Protein AF-A0A7J5BS34-F1 (afdb_monomer_lite)

pLDDT: mean 83.41, std 18.64, range [44.75, 98.75]

Structure (mmCIF, N/CA/C/O backbone):
data_AF-A0A7J5BS34-F1
#
_entry.id   AF-A0A7J5BS34-F1
#
loop_
_atom_site.group_PDB
_atom_site.id
_atom_site.type_symbol
_atom_site.label_atom_id
_atom_site.label_alt_id
_atom_site.label_comp_id
_atom_site.label_asym_id
_atom_site.label_entity_id
_atom_site.label_seq_id
_atom_site.pdbx_PDB_ins_code
_atom_site.Cartn_x
_atom_site.Cartn_y
_atom_site.Cartn_z
_atom_site.occupancy
_atom_site.B_iso_or_equiv
_atom_site.auth_seq_id
_atom_site.auth_comp_id
_atom_site.auth_asym_id
_atom_site.auth_atom_id
_atom_site.pdbx_PDB_model_num
ATOM 1 N N . MET A 1 1 ? -22.252 -8.133 5.243 1.00 53.19 1 MET A N 1
ATOM 2 C CA . MET A 1 1 ? -22.410 -8.150 3.766 1.00 53.19 1 MET A CA 1
ATOM 3 C C . MET A 1 1 ? -21.042 -8.451 3.176 1.00 53.19 1 MET A C 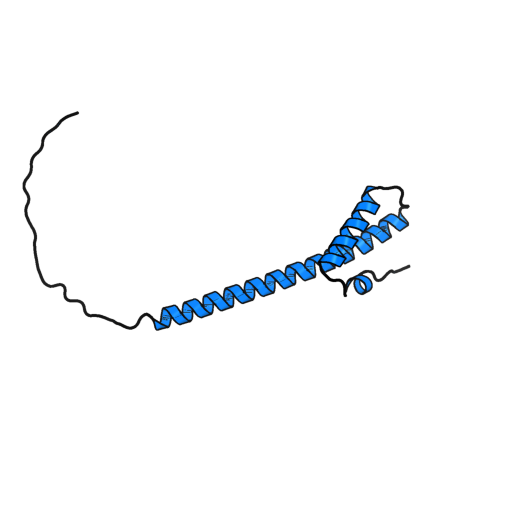1
ATOM 5 O O . MET A 1 1 ? -20.072 -8.056 3.802 1.00 53.19 1 MET A O 1
ATOM 9 N N . ALA A 1 2 ? -20.936 -9.161 2.050 1.00 66.31 2 ALA A N 1
ATOM 10 C CA . ALA A 1 2 ? -19.634 -9.384 1.418 1.00 66.31 2 ALA A CA 1
ATOM 11 C C . ALA A 1 2 ? -19.238 -8.116 0.650 1.00 66.31 2 ALA A C 1
ATOM 13 O O . ALA A 1 2 ? -19.825 -7.832 -0.393 1.00 66.31 2 ALA A O 1
ATOM 14 N N . HIS A 1 3 ? -18.312 -7.334 1.201 1.00 84.31 3 HIS A N 1
ATOM 15 C CA . HIS A 1 3 ? -17.683 -6.238 0.473 1.00 84.31 3 HIS A CA 1
ATOM 16 C C . HIS A 1 3 ? -16.558 -6.809 -0.386 1.00 84.31 3 HIS A C 1
ATOM 18 O O . HIS A 1 3 ? -15.720 -7.570 0.094 1.00 84.31 3 HIS A O 1
ATOM 24 N N . ASP A 1 4 ? -16.550 -6.458 -1.668 1.00 92.88 4 ASP A N 1
ATOM 25 C CA . ASP A 1 4 ? -15.501 -6.876 -2.593 1.00 92.88 4 ASP A CA 1
ATOM 26 C C . ASP A 1 4 ? -14.401 -5.812 -2.643 1.00 92.88 4 ASP A C 1
ATOM 28 O O . ASP A 1 4 ? -14.232 -5.080 -3.622 1.00 92.88 4 ASP A O 1
ATOM 32 N N . TYR A 1 5 ? -13.650 -5.710 -1.544 1.00 95.62 5 TYR A N 1
ATOM 33 C CA . TYR A 1 5 ? -12.555 -4.748 -1.433 1.00 95.62 5 TYR A CA 1
ATOM 34 C C . TYR A 1 5 ? -11.474 -4.972 -2.493 1.00 95.62 5 TYR A C 1
ATOM 36 O O . TYR A 1 5 ? -10.793 -4.023 -2.870 1.00 95.62 5 TYR A O 1
ATOM 44 N N . ALA A 1 6 ? -11.326 -6.196 -3.010 1.00 93.56 6 ALA A N 1
ATOM 45 C CA . ALA A 1 6 ? -10.367 -6.497 -4.065 1.00 93.56 6 ALA A CA 1
ATOM 46 C C . ALA A 1 6 ? -10.703 -5.755 -5.367 1.00 93.56 6 ALA A C 1
ATOM 48 O O . ALA A 1 6 ? -9.798 -5.211 -6.000 1.00 93.56 6 ALA A O 1
ATOM 49 N N . GLN A 1 7 ? -11.984 -5.685 -5.753 1.00 95.00 7 GLN A N 1
ATOM 50 C CA . GLN A 1 7 ? -12.408 -4.893 -6.915 1.00 95.00 7 GLN A CA 1
ATOM 51 C C . GLN A 1 7 ? -12.261 -3.390 -6.671 1.00 95.00 7 GLN A C 1
ATOM 53 O O . GLN A 1 7 ? -11.809 -2.671 -7.557 1.00 95.00 7 GLN A O 1
ATOM 58 N N . GLU A 1 8 ? -12.583 -2.911 -5.468 1.00 95.12 8 GLU A N 1
ATOM 59 C CA . GLU A 1 8 ? -12.485 -1.485 -5.131 1.00 95.12 8 GLU A CA 1
ATOM 60 C C . GLU A 1 8 ? -11.046 -0.951 -5.207 1.00 95.12 8 GLU A C 1
ATOM 62 O O . GLU A 1 8 ? -10.824 0.193 -5.609 1.00 95.12 8 GLU A O 1
ATOM 67 N N . VAL A 1 9 ? -10.056 -1.771 -4.837 1.00 97.25 9 VAL A N 1
ATOM 68 C CA . VAL A 1 9 ? -8.642 -1.360 -4.813 1.00 97.25 9 VAL A CA 1
ATOM 69 C C . VAL A 1 9 ? -7.885 -1.678 -6.106 1.00 97.25 9 VAL A C 1
ATOM 71 O O . VAL A 1 9 ? -6.755 -1.211 -6.279 1.00 97.25 9 VAL A O 1
ATOM 74 N N . ALA A 1 10 ? -8.480 -2.457 -7.018 1.00 95.50 10 ALA A N 1
ATOM 75 C CA . ALA A 1 10 ? -7.819 -2.981 -8.216 1.00 95.50 10 ALA A CA 1
ATOM 76 C C . ALA A 1 10 ? -7.244 -1.884 -9.125 1.00 95.50 10 ALA A C 1
ATOM 78 O O . ALA A 1 10 ? -6.177 -2.067 -9.713 1.00 95.50 10 ALA A O 1
ATOM 79 N N . ASP A 1 11 ? -7.905 -0.729 -9.192 1.00 95.50 11 ASP A N 1
ATOM 80 C CA . ASP A 1 11 ? -7.519 0.378 -10.071 1.00 95.50 11 ASP A CA 1
ATOM 81 C C . ASP A 1 11 ? -6.662 1.447 -9.373 1.00 95.50 11 ASP A C 1
ATOM 83 O O . ASP A 1 11 ? -6.245 2.425 -9.997 1.00 95.50 11 ASP A O 1
ATOM 87 N N . LEU A 1 12 ? -6.334 1.270 -8.087 1.00 98.00 12 LEU A N 1
ATOM 88 C CA . LEU A 1 12 ? -5.546 2.254 -7.343 1.00 98.00 12 LEU A CA 1
ATOM 89 C C . LEU A 1 12 ? -4.082 2.285 -7.802 1.00 98.00 12 LEU A C 1
ATOM 91 O O . LEU A 1 12 ? -3.469 1.244 -8.090 1.00 98.00 12 LEU A O 1
ATOM 95 N N . SER A 1 13 ? -3.502 3.491 -7.812 1.00 98.31 13 SER A N 1
ATOM 96 C CA . SER A 1 13 ? -2.050 3.672 -7.901 1.00 98.31 13 SER A CA 1
ATOM 97 C C . SER A 1 13 ? -1.374 3.184 -6.618 1.00 98.31 13 SER A C 1
ATOM 99 O O . SER A 1 13 ? -2.021 3.039 -5.578 1.00 98.31 13 SER A O 1
ATOM 101 N N . TYR A 1 14 ? -0.064 2.947 -6.681 1.00 98.19 14 TYR A N 1
ATOM 102 C CA . TYR A 1 14 ? 0.709 2.542 -5.509 1.00 98.19 14 TYR A CA 1
ATOM 103 C C . TYR A 1 14 ? 0.619 3.572 -4.374 1.00 98.19 14 TYR A C 1
ATOM 105 O O . TYR A 1 14 ? 0.370 3.203 -3.230 1.00 98.19 14 TYR A O 1
ATOM 113 N N . GLU A 1 15 ? 0.783 4.863 -4.678 1.00 98.50 15 GLU A N 1
ATOM 114 C CA . GLU A 1 15 ? 0.753 5.927 -3.671 1.00 98.50 15 GLU A CA 1
ATOM 115 C C . GLU A 1 15 ? -0.619 6.015 -3.008 1.00 98.50 15 GLU A C 1
ATOM 117 O O . GLU A 1 15 ? -0.712 6.036 -1.784 1.00 98.50 15 GLU A O 1
ATOM 122 N N . THR A 1 16 ? -1.690 5.985 -3.806 1.00 98.50 16 THR A N 1
ATOM 123 C CA . THR A 1 16 ? -3.054 6.022 -3.275 1.00 98.50 16 THR A CA 1
ATOM 124 C C . THR A 1 16 ? -3.373 4.785 -2.436 1.00 98.50 16 THR A C 1
ATOM 126 O O . THR A 1 16 ? -3.949 4.925 -1.359 1.00 98.50 16 THR A O 1
ATOM 129 N N . ALA A 1 17 ? -2.987 3.586 -2.884 1.00 98.44 17 ALA A N 1
ATOM 130 C CA . ALA A 1 17 ? -3.196 2.359 -2.118 1.00 98.44 17 ALA A CA 1
ATOM 131 C C . ALA A 1 17 ? -2.435 2.391 -0.781 1.00 98.44 17 ALA A C 1
ATOM 133 O O . ALA A 1 17 ? -3.002 2.063 0.261 1.00 98.44 17 ALA A O 1
ATOM 134 N N . ARG A 1 18 ? -1.181 2.858 -0.790 1.00 98.62 18 ARG A N 1
ATOM 135 C CA . ARG A 1 18 ? -0.353 3.003 0.414 1.00 98.62 18 ARG A CA 1
ATOM 136 C C . ARG A 1 18 ? -0.945 4.009 1.401 1.00 98.62 18 ARG A C 1
ATOM 138 O O . ARG A 1 18 ? -0.973 3.736 2.597 1.00 98.62 18 ARG A O 1
ATOM 145 N N . ASP A 1 19 ? -1.402 5.160 0.918 1.00 98.75 19 ASP A N 1
ATOM 146 C CA . ASP A 1 19 ? -1.947 6.209 1.782 1.00 98.75 19 ASP A CA 1
ATOM 147 C C . ASP A 1 19 ? -3.270 5.757 2.429 1.00 98.75 19 ASP A C 1
ATOM 149 O O . ASP A 1 19 ? -3.453 5.917 3.636 1.00 98.75 19 ASP A O 1
ATOM 153 N N . GLN A 1 20 ? -4.145 5.083 1.672 1.00 98.50 20 GLN A N 1
ATOM 154 C CA . GLN A 1 20 ? -5.361 4.469 2.223 1.00 98.50 20 GLN A CA 1
ATOM 155 C C . GLN A 1 20 ? -5.057 3.331 3.210 1.00 98.50 20 GLN A C 1
ATOM 157 O O . GLN A 1 20 ? -5.773 3.159 4.200 1.00 98.50 20 GLN A O 1
ATOM 162 N N . LEU A 1 21 ? -4.002 2.545 2.964 1.00 98.56 21 LEU A N 1
ATOM 163 C CA . LEU A 1 21 ? -3.562 1.501 3.891 1.00 98.56 21 LEU A CA 1
ATOM 164 C C . LEU A 1 21 ? -3.106 2.119 5.214 1.00 98.56 21 LEU A C 1
ATOM 166 O O . LEU A 1 21 ? -3.522 1.663 6.275 1.00 98.56 21 LEU A O 1
ATOM 170 N N . ALA A 1 22 ? -2.309 3.188 5.155 1.00 98.56 22 ALA A N 1
ATOM 171 C CA . ALA A 1 22 ? -1.856 3.909 6.339 1.00 98.56 22 ALA A CA 1
ATOM 172 C C . ALA A 1 22 ? -3.032 4.482 7.147 1.00 98.56 22 ALA A C 1
ATOM 174 O O . ALA A 1 22 ? -3.042 4.377 8.371 1.00 98.56 22 ALA A O 1
ATOM 175 N N . GLU A 1 23 ? -4.051 5.031 6.480 1.00 98.25 23 GLU A N 1
ATOM 176 C CA . GLU A 1 23 ? -5.279 5.490 7.140 1.00 98.25 23 GLU A CA 1
ATOM 177 C C . GLU A 1 23 ? -6.037 4.336 7.816 1.00 98.25 23 GLU A C 1
ATOM 179 O O . GLU A 1 23 ? -6.474 4.457 8.961 1.00 98.25 23 GLU A O 1
ATOM 184 N N . THR A 1 24 ? -6.157 3.197 7.131 1.00 97.69 24 THR A N 1
ATOM 185 C CA . THR A 1 24 ? -6.838 2.001 7.651 1.00 97.69 24 THR A CA 1
ATOM 186 C C . THR A 1 24 ? -6.135 1.457 8.895 1.00 97.69 24 THR A C 1
ATOM 188 O O . THR A 1 24 ? -6.786 1.194 9.906 1.00 97.69 24 THR A O 1
ATOM 191 N N . VAL A 1 25 ? -4.803 1.357 8.856 1.00 98.00 25 VAL A N 1
ATOM 192 C CA . VAL A 1 25 ? -3.981 0.953 10.007 1.00 98.00 25 VAL A CA 1
ATOM 193 C C . VAL A 1 25 ? -4.143 1.939 11.158 1.00 98.00 25 VAL A C 1
ATOM 195 O O . VAL A 1 25 ? -4.405 1.522 12.280 1.00 98.00 25 VAL A O 1
ATOM 198 N N . ASN A 1 26 ? -4.086 3.242 10.884 1.00 98.06 26 ASN A N 1
ATOM 199 C CA . ASN A 1 26 ? -4.252 4.265 11.914 1.00 98.06 26 ASN A CA 1
ATOM 200 C C . ASN A 1 26 ? -5.618 4.144 12.619 1.00 98.06 26 ASN A C 1
ATOM 202 O O . ASN A 1 26 ? -5.697 4.208 13.844 1.00 98.06 26 ASN A O 1
ATOM 206 N N . ARG A 1 27 ? -6.698 3.884 11.869 1.00 96.50 27 ARG A N 1
ATOM 207 C CA . ARG A 1 27 ? -8.033 3.637 12.445 1.00 96.50 27 ARG A CA 1
ATOM 208 C C . ARG A 1 27 ? -8.076 2.383 13.321 1.00 96.50 27 ARG A C 1
ATOM 210 O O . ARG A 1 27 ? -8.717 2.414 14.367 1.00 96.50 27 ARG A O 1
ATOM 217 N N . LEU A 1 28 ? -7.395 1.306 12.927 1.00 96.81 28 LEU A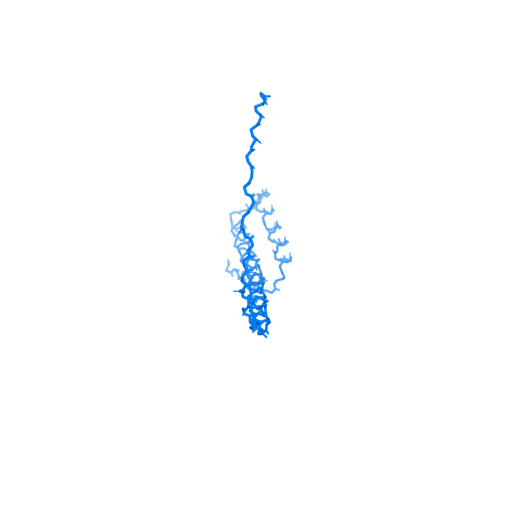 N 1
ATOM 218 C CA . LEU A 1 28 ? -7.277 0.094 13.747 1.00 96.81 28 LEU A CA 1
ATOM 219 C C . LEU A 1 28 ? -6.497 0.362 15.045 1.00 96.81 28 LEU A C 1
ATOM 221 O O . LEU A 1 28 ? -6.898 -0.097 16.112 1.00 96.81 28 LEU A O 1
ATOM 225 N N . GLU A 1 29 ? -5.411 1.133 14.967 1.00 97.56 29 GLU A N 1
ATOM 226 C CA . GLU A 1 29 ? -4.539 1.452 16.105 1.00 97.56 29 GLU A CA 1
ATOM 227 C C . GLU A 1 29 ? -5.176 2.412 17.117 1.00 97.56 29 GLU A C 1
ATOM 229 O O . GLU A 1 29 ? -4.922 2.294 18.316 1.00 97.56 29 GLU A O 1
ATOM 234 N N . GLN A 1 30 ? -6.028 3.339 16.664 1.00 96.56 30 GLN A N 1
ATOM 235 C CA . GLN A 1 30 ? -6.799 4.219 17.552 1.00 96.56 30 GLN A CA 1
ATOM 236 C C . GLN A 1 30 ? -7.749 3.436 18.471 1.00 96.56 30 GLN A C 1
ATOM 238 O O . GLN A 1 30 ? -8.089 3.911 19.559 1.00 96.56 30 GLN A O 1
ATOM 243 N N . GLY A 1 31 ? -8.169 2.238 18.052 1.00 91.25 31 GLY A N 1
ATOM 244 C CA . GLY A 1 31 ? -9.183 1.454 18.744 1.00 91.25 31 GLY A CA 1
ATOM 245 C C . GLY A 1 31 ? -10.558 2.133 18.732 1.00 91.25 31 GLY A C 1
ATOM 246 O O . GLY A 1 31 ? -10.818 3.067 17.979 1.00 91.25 31 GLY A O 1
ATOM 247 N N . GLY A 1 32 ? -11.485 1.638 19.556 1.00 91.81 32 GLY A N 1
ATOM 248 C CA . GLY A 1 32 ? -12.842 2.197 19.666 1.00 91.81 32 GLY A CA 1
ATOM 249 C C . GLY A 1 32 ? -13.828 1.752 18.578 1.00 91.81 32 GLY A C 1
ATOM 250 O O . GLY A 1 32 ? -15.016 2.037 18.704 1.00 91.81 32 GLY A O 1
ATOM 251 N N . ALA A 1 33 ? -13.364 1.014 17.566 1.00 93.06 33 ALA A N 1
ATOM 252 C CA . ALA A 1 33 ? -14.216 0.297 16.626 1.00 93.06 33 ALA A CA 1
ATOM 253 C C . ALA A 1 33 ? -14.836 -0.948 17.283 1.00 93.06 33 ALA A C 1
ATOM 255 O O . ALA A 1 33 ? -14.225 -1.611 18.128 1.00 93.06 33 ALA A O 1
ATOM 256 N N . THR A 1 34 ? -16.052 -1.291 16.875 1.00 96.50 34 THR A N 1
ATOM 257 C CA . THR A 1 34 ? -16.665 -2.582 17.192 1.00 96.50 34 THR A CA 1
ATOM 258 C C . THR A 1 34 ? -15.905 -3.726 16.514 1.00 96.50 34 THR A C 1
ATOM 260 O O . THR A 1 34 ? -15.067 -3.515 15.635 1.00 96.50 34 THR A O 1
ATOM 263 N N . LEU A 1 35 ? -16.189 -4.968 16.916 1.00 96.00 35 LEU A N 1
ATOM 264 C CA . LEU A 1 35 ? -15.577 -6.145 16.295 1.00 96.00 35 LEU A CA 1
ATOM 265 C C . LEU A 1 35 ? -15.860 -6.204 14.788 1.00 96.00 35 LEU A C 1
ATOM 267 O O . LEU A 1 35 ? -14.950 -6.473 14.014 1.00 96.00 35 LEU A O 1
ATOM 271 N N . GLU A 1 36 ? -17.104 -5.942 14.385 1.00 95.62 36 GLU A N 1
ATOM 272 C CA . GLU A 1 36 ? -17.515 -5.993 12.979 1.00 95.62 36 GLU A CA 1
ATOM 273 C C . GLU A 1 36 ? -16.796 -4.917 12.155 1.00 95.62 36 GLU A C 1
ATOM 275 O O . GLU A 1 36 ? -16.176 -5.237 11.147 1.00 95.62 36 GLU A O 1
ATOM 280 N N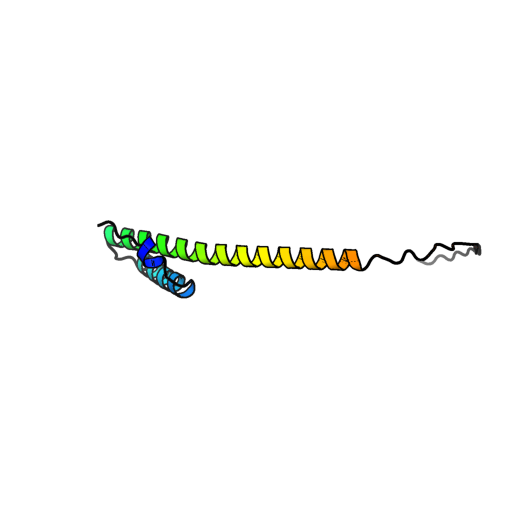 . GLU A 1 37 ? -16.733 -3.679 12.652 1.00 95.06 37 GLU A N 1
ATOM 281 C CA . GLU A 1 37 ? -15.969 -2.600 12.007 1.00 95.06 37 GLU A CA 1
ATOM 282 C C . GLU A 1 37 ? -14.462 -2.898 11.946 1.00 95.06 37 GLU A C 1
ATOM 284 O O . GLU A 1 37 ? -13.793 -2.562 10.970 1.00 95.06 37 GLU A O 1
ATOM 289 N N . SER A 1 38 ? -13.908 -3.540 12.980 1.00 96.38 38 SER A N 1
ATOM 290 C CA . SER A 1 38 ? -12.494 -3.934 13.007 1.00 96.38 38 SER A CA 1
ATOM 291 C C . SER A 1 38 ? -12.187 -5.009 11.962 1.00 96.38 38 SER A C 1
ATOM 293 O O . SER A 1 38 ? -11.111 -4.990 11.366 1.00 96.38 38 SER A O 1
ATOM 295 N N . LEU A 1 39 ? -13.129 -5.927 11.717 1.00 96.31 39 LEU A N 1
ATOM 296 C CA . LEU A 1 39 ? -13.013 -6.935 10.663 1.00 96.31 39 LEU A CA 1
ATOM 297 C C . LEU A 1 39 ? -13.098 -6.297 9.274 1.00 96.31 39 LEU A C 1
ATOM 299 O O . LEU A 1 39 ? -12.239 -6.577 8.445 1.00 96.31 39 LEU A O 1
ATOM 303 N N . GLU A 1 40 ? -14.040 -5.382 9.041 1.00 96.06 40 GLU A N 1
ATOM 304 C CA . GLU A 1 40 ? -14.141 -4.656 7.764 1.00 96.06 40 GLU A CA 1
ATOM 305 C C . GLU A 1 40 ? -12.870 -3.844 7.458 1.00 96.06 40 GLU A C 1
ATOM 307 O O . GLU A 1 40 ? -12.344 -3.874 6.342 1.00 96.06 40 GLU A O 1
ATOM 312 N N . LEU A 1 41 ? -12.329 -3.147 8.465 1.00 96.75 41 LEU A N 1
ATOM 313 C CA . LEU A 1 41 ? -11.055 -2.434 8.346 1.00 96.75 41 LEU A CA 1
ATOM 314 C C . LEU A 1 41 ? -9.901 -3.382 8.017 1.00 96.75 41 LEU A C 1
ATOM 316 O O . LEU A 1 41 ? -9.065 -3.064 7.172 1.00 96.75 41 LEU A O 1
ATOM 320 N N . TRP A 1 42 ? -9.848 -4.544 8.665 1.00 96.56 42 TRP A N 1
ATOM 321 C CA . TRP A 1 42 ? -8.808 -5.535 8.412 1.00 96.56 42 TRP A CA 1
ATOM 322 C C . TRP A 1 42 ? -8.903 -6.144 7.004 1.00 96.56 42 TRP A C 1
ATOM 324 O O . TRP A 1 42 ? -7.885 -6.252 6.316 1.00 96.56 42 TRP A O 1
ATOM 334 N N . GLU A 1 43 ? -10.105 -6.489 6.538 1.00 97.19 43 GLU A N 1
ATOM 335 C CA . GLU A 1 43 ? -10.332 -7.041 5.196 1.00 97.19 43 GLU A CA 1
ATOM 336 C C . GLU A 1 43 ? -9.922 -6.039 4.110 1.00 97.19 43 GLU A C 1
ATOM 338 O O . GLU A 1 43 ? -9.160 -6.374 3.198 1.00 97.19 43 GLU A O 1
ATOM 343 N N . ARG A 1 44 ? -10.335 -4.773 4.252 1.00 97.62 44 ARG A N 1
ATOM 344 C CA . ARG A 1 44 ? -9.908 -3.697 3.350 1.00 97.62 44 ARG A CA 1
ATOM 345 C C . ARG A 1 44 ? -8.400 -3.455 3.414 1.00 97.62 44 ARG A C 1
ATOM 347 O O . ARG A 1 44 ? -7.766 -3.267 2.376 1.00 97.62 44 ARG A O 1
ATOM 354 N N . GLY A 1 45 ? -7.820 -3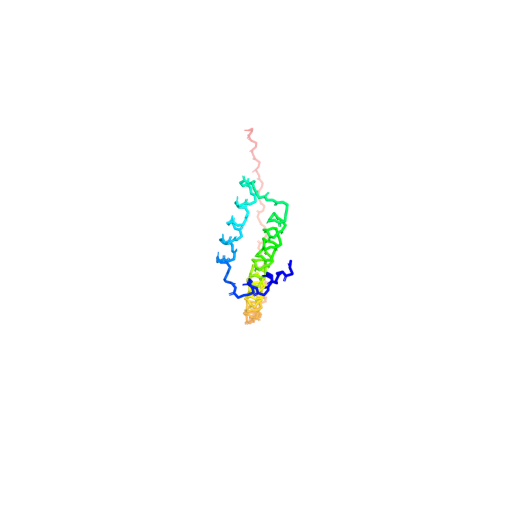.454 4.614 1.00 98.06 45 GLY A N 1
ATOM 355 C CA . GLY A 1 45 ? -6.379 -3.295 4.817 1.00 98.06 45 GLY A CA 1
ATOM 356 C C . GLY A 1 45 ? -5.576 -4.380 4.100 1.00 98.06 45 GLY A C 1
ATOM 357 O O . GLY A 1 45 ? -4.598 -4.075 3.421 1.00 98.06 45 GLY A O 1
ATOM 358 N N . THR A 1 46 ? -6.039 -5.628 4.174 1.00 98.25 46 THR A N 1
ATOM 359 C CA . THR A 1 46 ? -5.448 -6.767 3.456 1.00 98.25 46 THR A CA 1
ATOM 360 C C . THR A 1 46 ? -5.493 -6.555 1.943 1.00 98.25 46 THR A C 1
ATOM 362 O O . THR A 1 46 ? -4.460 -6.633 1.284 1.00 98.25 46 THR A O 1
ATOM 365 N N . ALA A 1 47 ? -6.651 -6.175 1.393 1.00 98.31 47 ALA A N 1
ATOM 366 C CA . ALA A 1 47 ? -6.784 -5.916 -0.041 1.00 98.31 47 ALA A CA 1
ATOM 367 C C . ALA A 1 47 ? -5.853 -4.783 -0.530 1.00 98.31 47 ALA A C 1
ATOM 369 O O . ALA A 1 47 ? -5.236 -4.880 -1.594 1.00 98.31 47 ALA A O 1
ATOM 370 N N . LEU A 1 48 ? -5.706 -3.712 0.257 1.00 98.56 48 LEU A N 1
ATOM 371 C CA . LEU A 1 48 ? -4.782 -2.612 -0.045 1.00 98.56 48 LEU A CA 1
ATOM 372 C C . LEU A 1 48 ? -3.312 -3.057 0.002 1.00 98.56 48 LEU A C 1
ATOM 374 O O . LEU A 1 48 ? -2.519 -2.636 -0.847 1.00 98.56 48 LEU A O 1
ATOM 378 N N . ALA A 1 49 ? -2.943 -3.902 0.968 1.00 98.38 49 ALA A N 1
ATOM 379 C CA . ALA A 1 49 ? -1.598 -4.458 1.074 1.00 98.38 49 ALA A CA 1
ATOM 380 C C . ALA A 1 49 ? -1.256 -5.335 -0.141 1.00 98.38 49 ALA A C 1
ATOM 382 O O . ALA A 1 49 ? -0.215 -5.116 -0.767 1.00 98.38 49 ALA A O 1
ATOM 383 N N . ASP A 1 50 ? -2.168 -6.223 -0.547 1.00 98.44 50 ASP A N 1
ATOM 384 C CA . ASP A 1 50 ? -2.008 -7.068 -1.736 1.00 98.44 50 ASP A CA 1
ATOM 385 C C . ASP A 1 50 ? -1.812 -6.220 -3.001 1.00 98.44 50 ASP A C 1
ATOM 387 O O . ASP A 1 50 ? -0.944 -6.496 -3.835 1.00 98.44 50 ASP A O 1
ATOM 391 N N . ARG A 1 51 ? -2.577 -5.130 -3.144 1.00 98.12 51 ARG A N 1
ATOM 392 C CA . ARG A 1 51 ? -2.417 -4.191 -4.263 1.00 98.12 51 ARG A CA 1
ATOM 393 C C . ARG A 1 51 ? -1.036 -3.531 -4.265 1.00 98.12 51 ARG A C 1
ATOM 395 O O . ARG A 1 51 ? -0.420 -3.399 -5.326 1.00 98.12 51 ARG A O 1
ATOM 402 N N . CYS A 1 52 ? -0.542 -3.115 -3.100 1.00 98.44 52 CYS A N 1
ATOM 403 C CA . CYS A 1 52 ? 0.799 -2.546 -2.970 1.00 98.44 52 CYS A CA 1
ATOM 404 C C . CYS A 1 52 ? 1.875 -3.568 -3.367 1.00 98.44 52 CYS A C 1
ATOM 406 O O . CYS A 1 52 ? 2.799 -3.233 -4.111 1.00 98.44 52 CYS A O 1
ATOM 408 N N . GLU A 1 53 ? 1.738 -4.819 -2.926 1.00 98.38 53 GLU A N 1
ATOM 409 C CA . GLU A 1 53 ? 2.662 -5.899 -3.273 1.00 98.38 53 GLU A CA 1
ATOM 410 C C . GLU A 1 53 ? 2.691 -6.178 -4.780 1.00 98.38 53 GLU A C 1
ATOM 412 O O . GLU A 1 53 ? 3.773 -6.314 -5.358 1.00 98.38 53 GLU A O 1
ATOM 417 N N . GLN A 1 54 ? 1.533 -6.195 -5.447 1.00 98.12 54 GLN A N 1
ATOM 418 C CA . GLN A 1 54 ? 1.448 -6.374 -6.902 1.00 98.12 54 GLN A CA 1
ATOM 419 C C . GLN A 1 54 ? 2.241 -5.297 -7.655 1.00 98.12 54 GLN A C 1
ATOM 421 O O . GLN A 1 54 ? 2.996 -5.607 -8.582 1.00 98.12 54 GLN A O 1
ATOM 426 N N . TRP A 1 55 ? 2.124 -4.033 -7.233 1.00 98.06 55 TRP A N 1
ATOM 427 C CA . TRP A 1 55 ? 2.889 -2.925 -7.809 1.00 98.06 55 TRP A CA 1
ATOM 428 C C . TRP A 1 55 ? 4.399 -3.108 -7.634 1.00 98.06 55 TRP A C 1
ATOM 430 O O . TRP A 1 55 ? 5.158 -2.958 -8.597 1.00 98.06 55 TRP A O 1
ATOM 440 N N . LEU A 1 56 ? 4.840 -3.448 -6.420 1.00 98.12 56 LEU A N 1
ATOM 441 C CA . LEU A 1 56 ? 6.257 -3.628 -6.097 1.00 98.12 56 LEU A CA 1
ATOM 442 C C . LEU A 1 56 ? 6.862 -4.836 -6.818 1.00 98.12 56 LEU A C 1
ATOM 444 O O . LEU A 1 56 ? 7.973 -4.755 -7.346 1.00 98.12 56 LEU A O 1
ATOM 448 N N . THR A 1 57 ? 6.116 -5.934 -6.890 1.00 98.19 57 THR A N 1
ATOM 449 C CA . THR A 1 57 ? 6.516 -7.145 -7.611 1.00 98.19 57 THR A CA 1
ATOM 450 C C . THR A 1 57 ? 6.650 -6.868 -9.104 1.00 98.19 57 THR A C 1
ATOM 452 O O . THR A 1 57 ? 7.684 -7.179 -9.695 1.00 98.19 57 THR A O 1
ATOM 455 N N . GLY A 1 58 ? 5.670 -6.194 -9.713 1.00 97.00 58 GLY A N 1
ATOM 456 C CA . GLY A 1 58 ? 5.745 -5.811 -11.124 1.00 97.00 58 GLY A CA 1
ATOM 457 C C . GLY A 1 58 ? 6.905 -4.854 -11.422 1.00 97.00 58 GLY A C 1
ATOM 458 O O . GLY A 1 58 ? 7.575 -4.979 -12.447 1.00 97.00 58 GLY A O 1
ATOM 459 N N . ALA A 1 59 ? 7.199 -3.914 -10.518 1.00 97.38 59 ALA A N 1
ATOM 460 C CA . ALA A 1 59 ? 8.354 -3.030 -10.656 1.00 97.38 59 ALA A CA 1
ATOM 461 C C . ALA A 1 59 ? 9.685 -3.797 -10.597 1.00 97.38 59 ALA A C 1
ATOM 463 O O . ALA A 1 59 ? 10.569 -3.546 -11.419 1.00 97.38 59 ALA A O 1
ATOM 464 N N . ARG A 1 60 ? 9.805 -4.757 -9.672 1.00 97.38 60 ARG A N 1
ATOM 465 C CA . ARG A 1 60 ? 10.986 -5.618 -9.536 1.00 97.38 60 ARG A CA 1
ATOM 466 C C . ARG A 1 60 ? 11.234 -6.447 -10.794 1.00 97.38 60 ARG A C 1
ATOM 468 O O . ARG A 1 60 ? 12.342 -6.416 -11.316 1.00 97.38 60 ARG A O 1
ATOM 475 N N . GLN A 1 61 ? 10.201 -7.091 -11.331 1.00 98.00 61 GLN A N 1
ATOM 476 C CA . GLN A 1 61 ? 10.309 -7.897 -12.553 1.00 98.00 61 GLN A CA 1
ATOM 477 C C . GLN A 1 61 ? 10.796 -7.074 -13.754 1.00 98.00 61 GLN A C 1
ATOM 479 O O . GLN A 1 61 ? 11.650 -7.520 -14.516 1.00 98.00 61 GLN A O 1
ATOM 484 N N . ARG A 1 62 ? 10.299 -5.837 -13.917 1.00 96.12 62 ARG A N 1
ATOM 485 C CA . ARG A 1 62 ? 10.773 -4.938 -14.986 1.00 96.12 62 ARG A CA 1
ATOM 486 C C . ARG A 1 62 ? 12.248 -4.575 -14.827 1.00 96.12 62 ARG A C 1
ATOM 488 O O . ARG A 1 62 ? 12.957 -4.466 -15.824 1.00 96.12 62 ARG A O 1
ATOM 495 N N . LEU A 1 63 ? 12.698 -4.372 -13.590 1.00 96.50 63 LEU A N 1
ATOM 496 C CA . LEU A 1 63 ? 14.093 -4.063 -13.294 1.00 96.50 63 LEU A CA 1
ATOM 497 C C . LEU A 1 63 ? 15.006 -5.265 -13.578 1.00 96.50 63 LEU A C 1
ATOM 499 O O . LEU A 1 63 ? 16.063 -5.087 -14.178 1.00 96.50 63 LEU A O 1
ATOM 503 N N . GLU A 1 64 ? 14.595 -6.467 -13.180 1.00 96.88 64 GLU A N 1
ATOM 504 C CA . GLU A 1 64 ? 15.323 -7.712 -13.458 1.00 96.88 64 GLU A CA 1
ATOM 505 C C . GLU A 1 64 ? 15.464 -7.938 -14.971 1.00 96.88 64 GLU A C 1
ATOM 507 O O . GLU A 1 64 ? 16.582 -8.080 -15.466 1.00 96.88 64 GLU A O 1
ATOM 512 N N . ALA A 1 65 ? 14.371 -7.819 -15.731 1.00 96.06 65 ALA A N 1
ATOM 513 C CA . ALA A 1 65 ? 14.399 -7.954 -17.189 1.00 96.06 65 ALA A CA 1
ATOM 514 C C . ALA A 1 65 ? 15.322 -6.925 -17.875 1.00 96.06 65 ALA A C 1
ATOM 516 O O . ALA A 1 65 ? 16.033 -7.249 -18.828 1.00 96.06 65 ALA A O 1
ATOM 517 N N . ALA A 1 66 ? 15.343 -5.678 -17.391 1.00 95.25 66 ALA A N 1
ATOM 518 C CA . ALA A 1 66 ? 16.235 -4.646 -17.919 1.00 95.25 66 ALA A CA 1
ATOM 519 C C . ALA A 1 66 ? 17.719 -4.946 -17.629 1.00 95.25 66 ALA A C 1
ATOM 521 O O . ALA A 1 66 ? 18.575 -4.694 -18.481 1.00 95.25 66 ALA A O 1
ATOM 522 N N . GLN A 1 67 ? 18.029 -5.501 -16.453 1.00 94.88 67 GLN A N 1
ATOM 523 C CA . GLN A 1 67 ? 19.392 -5.903 -16.096 1.00 94.88 67 GLN A CA 1
ATOM 524 C C . GLN A 1 67 ? 19.880 -7.069 -16.960 1.00 94.88 67 GLN A C 1
ATOM 526 O O . GLN A 1 67 ? 20.979 -6.994 -17.511 1.00 94.88 67 GLN A O 1
ATOM 531 N N . GLU A 1 68 ? 19.059 -8.106 -17.141 1.00 94.88 68 GLU A N 1
ATOM 532 C CA . GLU A 1 68 ? 19.386 -9.247 -18.005 1.00 94.88 68 GLU A CA 1
ATOM 533 C C . GLU A 1 68 ? 19.653 -8.808 -19.452 1.00 94.88 68 GLU A C 1
ATOM 535 O O . GLU A 1 68 ? 20.656 -9.205 -20.051 1.00 94.88 68 GLU A O 1
ATOM 540 N N . ALA A 1 69 ? 18.813 -7.917 -19.992 1.00 91.88 69 ALA A N 1
ATOM 541 C CA . ALA A 1 69 ? 18.999 -7.360 -21.329 1.00 91.88 69 ALA A CA 1
ATOM 542 C C . ALA A 1 69 ? 20.313 -6.564 -21.462 1.00 91.88 69 ALA A C 1
ATOM 544 O O . ALA A 1 69 ? 21.010 -6.689 -22.472 1.00 91.88 69 ALA A O 1
ATOM 545 N N . SER A 1 70 ? 20.686 -5.779 -20.443 1.00 92.00 70 SER A N 1
ATOM 546 C CA . SER A 1 70 ? 21.957 -5.039 -20.434 1.00 92.00 70 SER A CA 1
ATOM 547 C C . SER A 1 70 ? 23.160 -5.980 -20.428 1.00 92.00 70 SER A C 1
ATOM 549 O O . SER A 1 70 ? 24.093 -5.788 -21.209 1.00 92.00 70 SER A O 1
ATOM 551 N N . VAL A 1 71 ? 23.136 -7.019 -19.586 1.00 90.06 71 VAL A N 1
ATOM 552 C CA . VAL A 1 71 ? 24.227 -8.002 -19.489 1.00 90.06 71 VAL A CA 1
ATOM 553 C C . VAL A 1 71 ? 24.390 -8.762 -20.805 1.00 90.06 71 VAL A C 1
ATOM 555 O O . VAL A 1 71 ? 25.514 -8.893 -21.290 1.00 90.06 71 VAL A O 1
ATOM 558 N N . ALA A 1 72 ? 23.290 -9.191 -21.431 1.00 83.44 72 ALA A N 1
ATOM 559 C CA . ALA A 1 72 ? 23.325 -9.838 -22.742 1.00 83.44 72 ALA A CA 1
ATOM 560 C C . ALA A 1 72 ? 23.920 -8.915 -23.827 1.00 83.44 72 ALA A C 1
ATOM 562 O O . ALA A 1 72 ? 24.753 -9.347 -24.629 1.00 83.44 72 ALA A O 1
ATOM 563 N N . GLY A 1 73 ? 23.563 -7.625 -23.815 1.00 79.38 73 GLY A N 1
ATOM 564 C CA . GLY A 1 73 ? 24.144 -6.617 -24.707 1.00 79.38 73 GLY A CA 1
ATOM 565 C C . GLY A 1 73 ? 25.647 -6.403 -24.486 1.00 79.38 73 GLY A C 1
ATOM 566 O O . GLY A 1 73 ? 26.410 -6.328 -25.451 1.00 79.38 73 GLY A O 1
ATOM 567 N N . GLN A 1 74 ? 26.100 -6.374 -23.227 1.00 77.19 74 GLN A N 1
ATOM 568 C CA . GLN A 1 74 ? 27.525 -6.287 -22.878 1.00 77.19 74 GLN A CA 1
ATOM 569 C C . GLN A 1 74 ? 28.312 -7.534 -23.310 1.00 77.19 74 GLN A C 1
ATOM 571 O O . GLN A 1 74 ? 29.426 -7.408 -23.818 1.00 77.19 74 GLN A O 1
ATOM 576 N N . GLN A 1 75 ? 27.746 -8.732 -23.140 1.00 71.31 75 GLN A N 1
ATOM 577 C CA . GLN A 1 75 ? 28.386 -9.987 -23.546 1.00 71.31 75 GLN A CA 1
ATOM 578 C C . GLN A 1 75 ? 28.535 -10.079 -25.068 1.00 71.31 75 GLN A C 1
ATOM 580 O O . GLN A 1 75 ? 29.607 -10.442 -25.550 1.00 71.31 75 GLN A O 1
ATOM 585 N N . SER A 1 76 ? 27.515 -9.660 -25.824 1.00 68.62 76 SER A N 1
ATOM 586 C CA . SER A 1 76 ? 27.592 -9.593 -27.288 1.00 68.62 76 SER A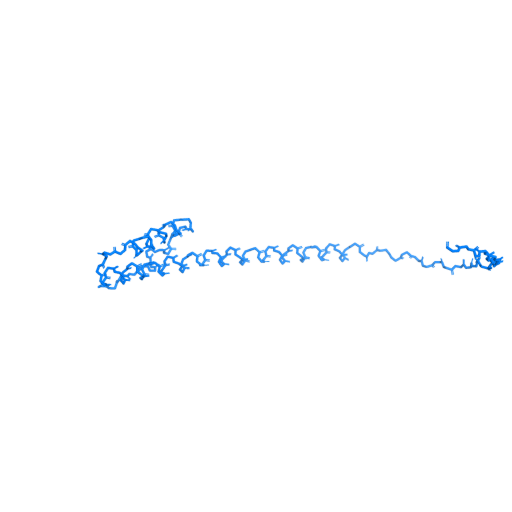 CA 1
ATOM 587 C C . SER A 1 76 ? 28.666 -8.611 -27.776 1.00 68.62 76 SER A C 1
ATOM 589 O O . SER A 1 76 ? 29.322 -8.877 -28.784 1.00 68.62 76 SER A O 1
ATOM 591 N N . ALA A 1 77 ? 28.867 -7.487 -27.078 1.00 66.69 77 ALA A N 1
ATOM 592 C CA . ALA A 1 77 ? 29.907 -6.513 -27.411 1.00 66.69 77 ALA A CA 1
ATOM 593 C C . ALA A 1 77 ? 31.319 -7.024 -27.068 1.00 66.69 77 ALA A C 1
ATOM 595 O O . ALA A 1 77 ? 32.251 -6.831 -27.848 1.00 66.69 77 ALA A O 1
ATOM 596 N N . ALA A 1 78 ? 31.477 -7.731 -25.945 1.00 62.97 78 ALA A N 1
ATOM 597 C CA . ALA A 1 78 ? 32.753 -8.323 -25.544 1.00 62.97 78 ALA A CA 1
ATOM 598 C C . ALA A 1 78 ? 33.212 -9.438 -26.503 1.00 62.97 78 ALA A C 1
ATOM 600 O O . ALA A 1 78 ? 34.396 -9.514 -26.828 1.00 62.97 78 ALA A O 1
ATOM 601 N N . THR A 1 79 ? 32.290 -10.257 -27.027 1.00 58.28 79 THR A N 1
ATOM 602 C CA . THR A 1 79 ? 32.626 -11.292 -28.023 1.00 58.28 79 THR A CA 1
ATOM 603 C C . THR A 1 79 ? 33.000 -10.725 -29.394 1.00 58.28 79 THR A C 1
ATOM 605 O O . THR A 1 79 ? 33.711 -11.383 -30.145 1.00 58.28 79 THR A O 1
ATOM 608 N N . ALA A 1 80 ? 32.566 -9.504 -29.723 1.00 59.94 80 ALA A N 1
ATOM 609 C CA . ALA A 1 80 ? 32.912 -8.840 -30.982 1.00 59.94 80 ALA A CA 1
ATOM 610 C C . ALA A 1 80 ? 34.278 -8.119 -30.942 1.00 59.94 80 ALA A C 1
ATOM 612 O O . ALA A 1 80 ? 34.826 -7.803 -31.994 1.00 59.94 80 ALA A O 1
ATOM 613 N N . GLY A 1 81 ? 34.837 -7.869 -29.749 1.00 55.03 81 GLY A N 1
ATOM 614 C CA . GLY A 1 81 ? 36.127 -7.190 -29.559 1.00 55.03 81 GLY A CA 1
ATOM 615 C C . GLY A 1 81 ? 37.353 -8.108 -29.464 1.00 55.03 81 GLY A C 1
ATOM 616 O O . GLY A 1 81 ? 38.472 -7.610 -29.386 1.00 55.03 81 GLY A O 1
ATOM 617 N N . ALA A 1 82 ? 37.177 -9.434 -29.471 1.00 54.41 82 ALA A N 1
ATOM 618 C CA . ALA A 1 82 ? 38.263 -10.411 -29.355 1.00 54.41 82 ALA A CA 1
ATOM 619 C C . ALA A 1 82 ? 38.615 -11.037 -30.718 1.00 54.41 82 ALA A C 1
ATOM 621 O O . ALA A 1 82 ? 38.436 -12.233 -30.933 1.00 54.41 82 ALA A O 1
ATOM 622 N N . ALA A 1 83 ? 39.102 -10.223 -31.654 1.00 51.06 83 ALA A N 1
ATOM 623 C CA . ALA A 1 83 ? 39.669 -10.703 -32.913 1.00 51.06 83 ALA A CA 1
ATOM 624 C C . ALA A 1 83 ? 40.882 -9.861 -33.338 1.00 51.06 83 ALA A C 1
ATOM 626 O O . ALA A 1 83 ? 40.806 -9.110 -34.299 1.00 51.06 83 ALA A O 1
ATOM 627 N N . GLU A 1 84 ? 42.007 -10.035 -32.640 1.00 45.44 84 GLU A N 1
ATOM 628 C CA . GLU A 1 84 ? 43.348 -9.988 -33.242 1.00 45.44 84 GLU A CA 1
ATOM 629 C C . GLU A 1 84 ? 44.248 -11.024 -32.540 1.00 45.44 84 GLU A C 1
ATOM 631 O O . GLU A 1 84 ? 44.654 -10.813 -31.396 1.00 45.44 84 GLU A O 1
ATOM 636 N N . PRO A 1 85 ? 44.578 -12.164 -33.178 1.00 58.78 85 PRO A N 1
ATOM 637 C CA . PRO A 1 85 ? 45.673 -13.011 -32.737 1.00 58.78 85 PRO A CA 1
ATOM 638 C C . PRO A 1 85 ? 46.979 -12.437 -33.309 1.00 58.78 85 PRO A C 1
ATOM 640 O O . PRO A 1 85 ? 47.404 -12.788 -34.408 1.00 58.78 85 PRO A O 1
ATOM 643 N N . GLY A 1 86 ? 47.594 -11.512 -32.571 1.00 50.94 86 GLY A N 1
ATOM 644 C CA . GLY A 1 86 ? 48.942 -11.012 -32.845 1.00 50.94 86 GLY A CA 1
ATOM 645 C C . GLY A 1 86 ? 49.994 -12.000 -32.340 1.00 50.94 86 GLY A C 1
ATOM 646 O O . GLY A 1 86 ? 50.018 -12.336 -31.160 1.00 50.94 86 GLY A O 1
ATOM 647 N N . ALA A 1 87 ? 50.811 -12.492 -33.265 1.00 49.62 87 ALA A N 1
ATOM 648 C CA . ALA A 1 87 ? 51.758 -13.592 -33.136 1.00 49.62 87 ALA A CA 1
ATOM 649 C C . ALA A 1 87 ? 52.739 -13.509 -31.950 1.00 49.62 87 ALA A C 1
ATOM 651 O O . ALA A 1 87 ? 53.255 -12.451 -31.597 1.00 49.62 87 ALA A O 1
ATOM 652 N N . ALA A 1 88 ? 53.047 -14.688 -31.408 1.00 50.41 88 ALA A N 1
ATOM 653 C CA . ALA A 1 88 ? 54.203 -14.928 -30.564 1.00 50.41 88 ALA A CA 1
ATOM 654 C C . ALA A 1 88 ? 55.506 -14.738 -31.362 1.00 50.41 88 ALA A C 1
ATOM 656 O O . ALA A 1 88 ? 55.697 -15.398 -32.381 1.00 50.41 88 ALA A O 1
ATOM 657 N N . ASP A 1 89 ? 56.410 -13.911 -30.842 1.00 55.00 89 ASP A N 1
ATOM 658 C CA . ASP A 1 89 ? 57.852 -14.025 -31.058 1.00 55.00 89 ASP A CA 1
ATOM 659 C C . ASP A 1 89 ? 58.510 -13.926 -29.676 1.00 55.00 89 ASP A C 1
ATOM 661 O O . ASP A 1 89 ? 58.508 -12.881 -29.026 1.00 55.00 89 ASP A O 1
ATOM 665 N N . GLN A 1 90 ? 58.934 -15.075 -29.157 1.00 60.09 90 GLN A N 1
ATOM 666 C CA . GLN A 1 90 ? 59.771 -15.174 -27.969 1.00 60.09 90 GLN A CA 1
ATOM 667 C C . GLN A 1 90 ? 61.065 -15.834 -28.427 1.00 60.09 90 GLN A C 1
ATOM 669 O O . GLN A 1 90 ? 61.198 -17.054 -28.333 1.00 60.09 90 GLN A O 1
ATOM 674 N N . ASP A 1 91 ? 61.995 -15.033 -28.945 1.00 49.34 91 ASP A N 1
ATOM 675 C CA . ASP A 1 91 ? 63.383 -15.447 -29.112 1.00 49.34 91 ASP A CA 1
ATOM 676 C C . ASP A 1 91 ? 64.311 -14.660 -28.173 1.00 49.34 91 ASP A C 1
ATOM 678 O O . ASP A 1 91 ? 64.423 -13.437 -28.210 1.00 49.34 91 ASP A O 1
ATOM 682 N N . ALA A 1 92 ? 64.968 -15.451 -27.328 1.00 52.28 92 ALA A N 1
ATOM 683 C CA . ALA A 1 92 ? 66.326 -15.300 -26.825 1.00 52.28 92 ALA A CA 1
ATOM 684 C C . ALA A 1 92 ? 66.718 -14.172 -25.834 1.00 52.28 92 ALA A C 1
ATOM 686 O O . ALA A 1 92 ? 67.092 -13.060 -26.182 1.00 52.28 92 ALA A O 1
ATOM 687 N N . THR A 1 93 ? 66.893 -14.641 -24.589 1.00 52.88 93 THR A N 1
ATOM 688 C CA . THR A 1 93 ? 68.192 -14.708 -23.878 1.00 52.88 93 THR A CA 1
ATOM 689 C C . THR A 1 93 ? 68.779 -13.429 -23.272 1.00 52.88 93 THR A C 1
ATOM 691 O O . THR A 1 93 ? 69.404 -12.611 -23.938 1.00 52.88 93 THR A O 1
ATOM 694 N N . GLY A 1 94 ? 68.742 -13.369 -21.935 1.00 44.75 94 GLY A N 1
ATOM 695 C CA . GLY A 1 94 ? 69.536 -12.428 -21.147 1.00 44.75 94 GLY A CA 1
ATOM 696 C C . GLY A 1 94 ? 69.504 -12.695 -19.640 1.00 44.75 94 GLY A C 1
ATOM 697 O O . GLY A 1 94 ? 68.989 -11.885 -18.881 1.00 44.75 94 GLY A O 1
ATOM 698 N N . ALA A 1 95 ? 70.072 -13.814 -19.193 1.00 57.56 95 ALA A N 1
ATOM 699 C CA . ALA A 1 95 ? 70.600 -13.969 -17.832 1.00 57.56 95 ALA A CA 1
ATOM 700 C C . ALA A 1 95 ? 72.041 -14.508 -17.95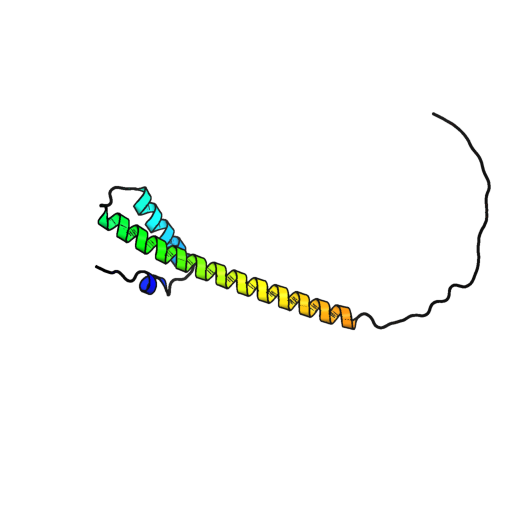4 1.00 57.56 95 ALA A C 1
ATOM 702 O O . ALA A 1 95 ? 72.305 -15.178 -18.956 1.00 57.56 95 ALA A O 1
ATOM 703 N N . PRO A 1 96 ? 72.970 -14.301 -16.993 1.00 61.06 96 PRO A N 1
ATOM 704 C CA . PRO A 1 96 ? 72.772 -13.804 -15.626 1.00 61.06 96 PRO A CA 1
ATOM 705 C C . PRO A 1 96 ? 73.795 -12.728 -15.179 1.00 61.06 96 PRO A C 1
ATOM 707 O O . PRO A 1 96 ? 74.911 -12.649 -15.683 1.00 61.06 96 PRO A O 1
ATOM 710 N N . ALA A 1 97 ? 73.468 -11.965 -14.135 1.00 60.56 97 ALA A N 1
ATOM 711 C CA . ALA A 1 97 ? 74.485 -11.323 -13.301 1.00 60.56 97 ALA A CA 1
ATOM 712 C C . ALA A 1 97 ? 74.138 -11.540 -11.827 1.00 60.56 97 ALA A C 1
ATOM 714 O O . ALA A 1 97 ? 73.417 -10.775 -11.195 1.00 60.56 97 ALA A O 1
ATOM 715 N N . THR A 1 98 ? 74.655 -12.645 -11.304 1.00 58.75 98 THR A N 1
ATOM 716 C CA . THR A 1 98 ? 74.927 -12.834 -9.884 1.00 58.75 98 THR A CA 1
ATOM 717 C C . THR A 1 98 ? 76.029 -11.862 -9.477 1.00 58.75 98 THR A C 1
ATOM 719 O O . THR A 1 98 ? 77.078 -11.848 -10.114 1.00 58.75 98 THR A O 1
ATOM 722 N N . THR A 1 99 ? 75.858 -11.123 -8.383 1.00 61.88 99 THR A N 1
ATOM 723 C CA . THR A 1 99 ? 76.953 -10.917 -7.422 1.00 61.88 99 THR A CA 1
ATOM 724 C C . THR A 1 99 ? 76.370 -10.765 -6.007 1.00 61.88 99 THR A C 1
ATOM 726 O O . THR A 1 99 ? 75.337 -10.109 -5.871 1.00 61.88 99 THR A O 1
ATOM 729 N N . PRO A 1 100 ? 76.979 -11.393 -4.980 1.00 62.62 100 PRO A N 1
ATOM 730 C CA . PRO A 1 100 ? 76.505 -11.420 -3.596 1.00 62.62 100 PRO A CA 1
ATOM 731 C C . PRO A 1 100 ? 77.161 -10.342 -2.707 1.00 62.62 100 PRO A C 1
ATOM 733 O O . PRO A 1 100 ? 78.230 -9.830 -3.031 1.00 62.62 100 PRO A O 1
ATOM 736 N N . GLY A 1 101 ? 76.530 -10.064 -1.563 1.00 52.47 101 GLY A N 1
ATOM 737 C CA . GLY A 1 101 ? 76.991 -9.199 -0.463 1.00 52.47 101 GLY A CA 1
ATOM 738 C C . GLY A 1 101 ? 75.750 -8.642 0.244 1.00 52.47 101 GLY A C 1
ATOM 739 O O . GLY A 1 101 ? 75.072 -7.799 -0.330 1.00 52.47 101 GLY A O 1
ATOM 740 N N . ASP A 1 102 ? 75.211 -9.238 1.308 1.00 58.41 102 ASP A N 1
ATOM 741 C CA . ASP A 1 102 ? 75.794 -9.441 2.647 1.00 58.41 102 ASP A CA 1
ATOM 742 C C . ASP A 1 102 ? 76.233 -8.106 3.271 1.00 58.41 102 ASP A C 1
ATOM 744 O O . ASP A 1 102 ? 77.291 -7.594 2.922 1.00 58.41 102 ASP A O 1
ATOM 748 N N . ASP A 1 103 ? 75.365 -7.528 4.114 1.00 55.09 103 ASP A N 1
ATOM 749 C CA . ASP A 1 103 ? 75.757 -6.790 5.326 1.00 55.09 103 ASP A CA 1
ATOM 750 C C . ASP A 1 103 ? 74.535 -6.654 6.267 1.00 55.09 103 ASP A C 1
ATOM 752 O O . ASP A 1 103 ? 73.588 -5.898 6.024 1.00 55.09 103 ASP A O 1
ATOM 756 N N . ASP A 1 104 ? 74.549 -7.495 7.302 1.00 59.38 104 ASP A N 1
ATOM 757 C CA . ASP A 1 104 ? 73.928 -7.341 8.623 1.00 59.38 104 ASP A CA 1
ATOM 758 C C . ASP A 1 104 ? 73.789 -5.872 9.073 1.00 59.38 104 ASP A C 1
ATOM 760 O O . ASP A 1 104 ? 74.791 -5.177 9.097 1.00 59.38 104 ASP A O 1
ATOM 764 N N . VAL A 1 105 ? 72.613 -5.434 9.552 1.00 66.81 105 VAL A N 1
ATOM 765 C CA . VAL A 1 105 ? 72.459 -4.611 10.779 1.00 66.81 105 VAL A CA 1
ATOM 766 C C . VAL A 1 105 ? 70.986 -4.641 11.226 1.00 66.81 105 VAL A C 1
ATOM 768 O O . VAL A 1 105 ? 70.100 -4.193 10.503 1.00 66.81 105 VAL A O 1
ATOM 771 N N . PHE A 1 106 ? 70.803 -5.192 12.433 1.00 54.94 106 PHE A N 1
ATOM 772 C CA . PHE A 1 106 ? 69.737 -5.041 13.443 1.00 54.94 106 PHE A CA 1
ATOM 773 C C . PHE A 1 106 ? 68.522 -4.142 13.162 1.00 54.94 106 PHE A C 1
ATOM 775 O O . PHE A 1 106 ? 68.697 -2.921 12.949 1.00 54.94 106 PHE A O 1
#

Radius of gyration: 34.07 Å; chains: 1; bounding box: 99×22×53 Å

Sequence (106 aa):
MAHDYAQEVADLSYETARDQLAETVNRLEQGGATLEESLELWERGTALADRCEQWLTGARQRLEAAQEASVAGQQSAATAGAAEPGAADQDATGAPATTPGDDDVF

Foldseek 3Di:
DDDPLLVVCVPDDLVRLVVVLVVLVVVLVVDPDDPVVNVVSVVNNVSSVVNNVVVVVVVVVVVVVVVVVVVVVVVVVVVVPPDDPDDDDDDDDDDDDDDDDDDDDD

Secondary structure (DSSP, 8-state):
----HHHHHTT--HHHHHHHHHHHHHHHHH----HHHHHHHHHHHHHHHHHHHHHHHHHHHHHHHHHHHHHHHHHHHHHHS----PPP------------------